Protein AF-A0A9X5Z0W5-F1 (afdb_monomer_lite)

pLDDT: mean 90.46, std 10.27, range [44.12, 98.0]

Sequence (107 aa):
MRQVGQFSLHERVTSDTSRGLGTPSVLSLSGTRFLDSEPYGTGQAPVTTRLGVTAGQTRLALAYPAEGLQIELTLAPDGKIVHEVLAAPKHLIIRSFVYPTPTNPDR

Secondary structure (DSSP, 8-state):
-TT---EEEEEEEES-GGG-S--EEEEEE-HHHHHTSTTGGGSS-SEEEEEEEETTEEEEEEEEGGGTEEEEEEE-TTS-EEEEEEEETTEEEEEEEEPPP---S--

Foldseek 3Di:
DQPFAKWKKWKFKDLDCVVPRHDIDIDIDGPVRVCCDPPNVVVDAPDKDWPDADPLKTWIWGDDVVQQKIKTWIAHNVRDTAWIWMDHPRMTMIIGIGGDDPPPPPD

Structure (mmCIF, N/CA/C/O backbone):
data_AF-A0A9X5Z0W5-F1
#
_entry.id   AF-A0A9X5Z0W5-F1
#
loop_
_atom_site.group_PDB
_atom_site.id
_atom_site.type_symbol
_atom_site.label_atom_id
_atom_site.label_alt_id
_atom_site.label_comp_id
_atom_site.label_asym_id
_atom_site.label_entity_id
_atom_site.label_seq_id
_atom_site.pdbx_PDB_ins_code
_atom_site.Cartn_x
_atom_site.Cartn_y
_atom_site.Cartn_z
_atom_site.occupancy
_atom_site.B_iso_or_equiv
_atom_site.auth_seq_id
_atom_site.auth_comp_id
_atom_site.auth_asym_id
_atom_site.auth_atom_id
_atom_site.pdbx_PDB_model_num
ATOM 1 N N . MET A 1 1 ? -10.724 -0.868 3.857 1.00 89.75 1 MET A N 1
ATOM 2 C CA . MET A 1 1 ? -10.783 -0.514 2.416 1.00 89.75 1 MET A CA 1
ATOM 3 C C . MET A 1 1 ? -12.182 -0.574 1.797 1.00 89.75 1 MET A C 1
ATOM 5 O O . MET A 1 1 ? -12.591 0.439 1.263 1.00 89.75 1 MET A O 1
ATOM 9 N N . ARG A 1 2 ? -12.961 -1.666 1.887 1.00 89.50 2 ARG A N 1
ATOM 10 C CA . ARG A 1 2 ? -14.301 -1.753 1.240 1.00 89.50 2 ARG A CA 1
ATOM 11 C C . ARG A 1 2 ? -15.288 -0.626 1.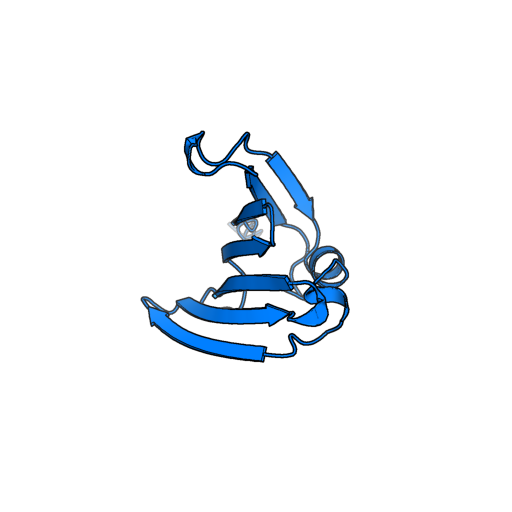594 1.00 89.50 2 ARG A C 1
ATOM 13 O O . ARG A 1 2 ? -16.079 -0.230 0.755 1.00 89.50 2 ARG A O 1
ATOM 20 N N . GLN A 1 3 ? -15.220 -0.114 2.823 1.00 89.94 3 GLN A N 1
ATOM 21 C CA . GLN A 1 3 ? -16.068 0.980 3.324 1.00 89.94 3 GLN A CA 1
ATOM 22 C C . GLN A 1 3 ? -15.467 2.379 3.081 1.00 89.94 3 GLN A C 1
ATOM 24 O O . GLN A 1 3 ? -15.991 3.376 3.565 1.00 89.94 3 GLN A O 1
ATOM 29 N N . VAL A 1 4 ? -14.327 2.474 2.387 1.00 90.69 4 VAL A N 1
ATOM 30 C CA . VAL A 1 4 ? -13.691 3.760 2.078 1.00 90.69 4 VAL A CA 1
ATOM 31 C C . VAL A 1 4 ? -14.305 4.319 0.798 1.00 90.69 4 VAL A C 1
ATOM 33 O O . VAL A 1 4 ? -14.129 3.737 -0.273 1.00 90.69 4 VAL A O 1
ATOM 36 N N . GLY A 1 5 ? -14.967 5.473 0.914 1.00 92.50 5 GLY A N 1
ATOM 37 C CA . GLY A 1 5 ? -15.579 6.185 -0.209 1.00 92.50 5 GLY A CA 1
ATOM 38 C C . GLY A 1 5 ? -14.557 6.701 -1.222 1.00 92.50 5 GLY A C 1
ATOM 39 O O . GLY A 1 5 ? -14.490 6.184 -2.330 1.00 92.50 5 GLY A O 1
ATOM 40 N N . GLN A 1 6 ? -13.763 7.706 -0.849 1.00 94.75 6 GLN A N 1
ATOM 41 C CA . GLN A 1 6 ? -12.690 8.273 -1.675 1.00 94.75 6 GLN A CA 1
ATOM 42 C C . GLN A 1 6 ? -11.445 8.525 -0.823 1.00 94.75 6 GLN A C 1
ATOM 44 O O . GLN A 1 6 ? -11.551 8.813 0.371 1.00 94.75 6 GLN A O 1
ATOM 49 N N . PHE A 1 7 ? -10.275 8.421 -1.441 1.00 95.50 7 PHE A N 1
ATOM 50 C CA . PHE A 1 7 ? -8.988 8.784 -0.858 1.00 95.50 7 PHE A CA 1
ATOM 51 C C . PHE A 1 7 ? -8.020 9.243 -1.955 1.00 95.50 7 PHE A C 1
ATOM 53 O O . PHE A 1 7 ? -8.244 9.000 -3.144 1.00 95.50 7 PHE A O 1
ATOM 60 N N . SER A 1 8 ? -6.939 9.901 -1.543 1.00 97.06 8 SER A N 1
ATOM 61 C CA . SER A 1 8 ? -5.833 10.274 -2.422 1.00 97.06 8 SER A CA 1
ATOM 62 C C . SER A 1 8 ? -4.682 9.293 -2.241 1.00 97.06 8 SER A C 1
ATOM 64 O O . SER A 1 8 ? -4.149 9.133 -1.141 1.00 97.06 8 SER A O 1
ATOM 66 N N . LEU A 1 9 ? -4.296 8.634 -3.327 1.00 96.69 9 LEU A N 1
ATOM 67 C CA . LEU A 1 9 ? -3.130 7.770 -3.408 1.00 96.69 9 LEU A CA 1
ATOM 68 C C . LEU A 1 9 ? -1.952 8.585 -3.926 1.00 96.69 9 LEU A C 1
ATOM 70 O O . LEU A 1 9 ? -1.960 9.021 -5.074 1.00 96.69 9 LEU A O 1
ATOM 74 N N . HIS A 1 10 ? -0.947 8.781 -3.086 1.00 96.88 10 HIS A N 1
ATOM 75 C CA . HIS A 1 10 ? 0.315 9.391 -3.478 1.00 96.88 10 HIS A CA 1
ATOM 76 C C . HIS A 1 10 ? 1.273 8.274 -3.852 1.00 96.88 10 HIS A C 1
ATOM 78 O O . HIS A 1 10 ? 1.591 7.446 -3.004 1.00 96.88 10 HIS A O 1
ATOM 84 N N . GLU A 1 11 ? 1.730 8.251 -5.094 1.00 96.06 11 GLU A N 1
ATOM 85 C CA . GLU A 1 11 ? 2.556 7.178 -5.631 1.00 96.06 11 GLU A CA 1
ATOM 86 C C . GLU A 1 11 ? 3.898 7.720 -6.124 1.00 96.06 11 GLU A C 1
ATOM 88 O O . GLU A 1 11 ? 4.013 8.840 -6.621 1.00 96.06 11 GLU A O 1
ATOM 93 N N . ARG A 1 12 ? 4.938 6.907 -5.959 1.00 96.00 12 ARG A N 1
ATOM 94 C CA . ARG A 1 12 ? 6.257 7.103 -6.551 1.00 96.00 12 ARG A CA 1
ATOM 95 C C . ARG A 1 12 ? 6.716 5.783 -7.139 1.00 96.00 12 ARG A C 1
ATOM 97 O O . ARG A 1 12 ? 6.664 4.768 -6.447 1.00 96.00 12 ARG A O 1
ATOM 104 N N . VAL A 1 13 ? 7.164 5.807 -8.389 1.00 94.19 13 VAL A N 1
ATOM 105 C CA . VAL A 1 13 ? 7.639 4.624 -9.112 1.00 94.19 13 VAL A CA 1
ATOM 106 C C . VAL A 1 13 ? 9.060 4.877 -9.586 1.00 94.19 13 VAL A C 1
ATOM 108 O O . VAL A 1 13 ? 9.331 5.886 -10.237 1.00 94.19 13 VAL A O 1
ATOM 111 N N . THR A 1 14 ? 9.958 3.939 -9.306 1.00 93.50 14 THR A N 1
ATOM 112 C CA . THR A 1 14 ? 11.318 3.957 -9.844 1.00 93.50 14 THR A CA 1
ATOM 113 C C . THR A 1 14 ? 11.730 2.585 -10.349 1.00 93.50 14 THR A C 1
ATOM 115 O O . THR A 1 14 ? 11.412 1.565 -9.740 1.00 93.50 14 THR A O 1
ATOM 118 N N . SER A 1 15 ? 12.465 2.568 -11.458 1.00 90.69 15 SER A N 1
ATOM 119 C CA . SER A 1 15 ? 13.164 1.377 -11.956 1.00 90.69 15 SER A CA 1
ATOM 120 C C . SER A 1 15 ? 14.649 1.370 -11.596 1.00 90.69 15 SER A C 1
ATOM 122 O O . SER A 1 15 ? 15.345 0.400 -11.879 1.00 90.69 15 SER A O 1
ATOM 124 N N . ASP A 1 16 ? 15.141 2.453 -10.992 1.00 87.25 16 ASP A N 1
ATOM 125 C CA . ASP A 1 16 ? 16.534 2.625 -10.602 1.00 87.25 16 ASP A CA 1
ATOM 126 C C . ASP A 1 16 ? 16.589 3.375 -9.269 1.00 87.25 16 ASP A C 1
ATOM 128 O O . ASP A 1 16 ? 16.528 4.606 -9.203 1.00 87.25 16 ASP A O 1
ATOM 132 N N . THR A 1 17 ? 16.710 2.616 -8.184 1.00 81.06 17 THR A N 1
ATOM 133 C CA . THR A 1 17 ? 16.772 3.169 -6.829 1.00 81.06 17 THR A CA 1
ATOM 134 C C . THR A 1 17 ? 18.034 4.000 -6.586 1.00 81.06 17 THR A C 1
ATOM 136 O O . THR A 1 17 ? 18.037 4.812 -5.663 1.00 81.06 17 THR A O 1
ATOM 139 N N . SER A 1 18 ? 19.069 3.885 -7.433 1.00 84.31 18 SER A N 1
ATOM 140 C CA . SER A 1 18 ? 20.266 4.735 -7.357 1.00 84.31 18 SER A CA 1
ATOM 141 C C . SER A 1 18 ? 20.006 6.170 -7.835 1.00 84.31 18 SER A C 1
ATOM 143 O O . SER A 1 18 ? 20.688 7.0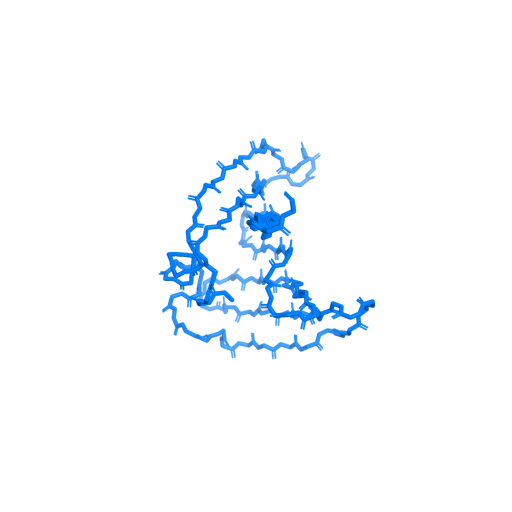96 -7.402 1.00 84.31 18 SER A O 1
ATOM 145 N N . ARG A 1 19 ? 18.977 6.380 -8.670 1.00 85.56 19 ARG A N 1
ATOM 146 C CA . ARG A 1 19 ? 18.547 7.704 -9.165 1.00 85.56 19 ARG A CA 1
ATOM 147 C C . ARG A 1 19 ? 17.438 8.334 -8.321 1.00 85.56 19 ARG A C 1
ATOM 149 O O . ARG A 1 19 ? 16.971 9.428 -8.631 1.00 85.56 19 ARG A O 1
ATOM 156 N N . GLY A 1 20 ? 17.020 7.655 -7.253 1.00 85.81 20 GLY A N 1
ATOM 157 C CA . GLY A 1 20 ? 15.941 8.075 -6.364 1.00 85.81 20 GLY A CA 1
ATOM 158 C C . GLY A 1 20 ? 14.597 7.414 -6.678 1.00 85.81 20 GLY A C 1
ATOM 159 O O . GLY A 1 20 ? 14.497 6.457 -7.443 1.00 85.81 20 GLY A O 1
ATOM 160 N N . LEU A 1 21 ? 13.540 7.920 -6.039 1.00 83.69 21 LEU A N 1
ATOM 161 C CA . LEU A 1 21 ? 12.217 7.277 -6.000 1.00 83.69 21 LEU A CA 1
ATOM 162 C C . LEU A 1 21 ? 11.302 7.623 -7.188 1.00 83.69 21 LEU A C 1
ATOM 164 O O . LEU A 1 21 ? 10.168 7.159 -7.232 1.00 83.69 21 LEU A O 1
ATOM 168 N N . GLY A 1 22 ? 11.785 8.414 -8.147 1.00 87.06 22 GLY A N 1
ATOM 169 C CA . GLY A 1 22 ? 10.993 8.884 -9.283 1.00 87.06 22 GLY A CA 1
ATOM 170 C C . GLY A 1 22 ? 10.059 10.053 -8.949 1.00 87.06 22 GLY A C 1
ATOM 171 O O . GLY A 1 22 ? 10.050 10.584 -7.833 1.00 87.06 22 GLY A O 1
ATOM 172 N N . THR A 1 23 ? 9.293 10.483 -9.953 1.00 89.94 23 THR A N 1
ATOM 173 C CA . THR A 1 23 ? 8.380 11.630 -9.848 1.00 89.94 23 THR A CA 1
ATOM 174 C C . THR A 1 23 ? 7.112 11.246 -9.080 1.00 89.94 23 THR A C 1
ATOM 176 O O . THR A 1 23 ? 6.498 10.233 -9.413 1.00 89.94 23 THR A O 1
ATOM 179 N N . PRO A 1 24 ? 6.682 12.040 -8.081 1.00 92.69 24 PRO A N 1
ATOM 180 C CA . PRO A 1 24 ? 5.424 11.794 -7.385 1.00 92.69 24 PRO A CA 1
ATOM 181 C C . PRO A 1 24 ? 4.208 11.971 -8.304 1.00 92.69 24 PRO A C 1
ATOM 183 O O . PRO A 1 24 ? 4.106 12.977 -9.007 1.00 92.69 24 PRO A O 1
ATOM 186 N N . SER A 1 25 ? 3.255 11.046 -8.231 1.00 95.31 25 SER A N 1
ATOM 187 C CA . SER A 1 25 ? 1.913 11.161 -8.809 1.00 95.31 25 SER A CA 1
ATOM 188 C C . SER A 1 25 ? 0.851 11.108 -7.709 1.00 95.31 25 SER A C 1
ATOM 190 O O . SER A 1 25 ? 1.090 10.609 -6.606 1.00 95.31 25 SER A O 1
ATOM 192 N N . VAL A 1 26 ? -0.330 11.663 -7.992 1.00 96.19 26 VAL A N 1
ATOM 193 C CA . VAL A 1 26 ? -1.489 11.603 -7.095 1.00 96.19 26 VAL A CA 1
ATOM 194 C C . VAL A 1 26 ? -2.701 11.119 -7.876 1.00 96.19 26 VAL A C 1
ATOM 196 O O . VAL A 1 26 ? -3.001 11.639 -8.949 1.00 96.19 26 VAL A O 1
ATOM 199 N N . LEU A 1 27 ? -3.400 10.130 -7.328 1.00 94.88 27 LEU A N 1
ATOM 200 C CA . LEU A 1 27 ? -4.601 9.533 -7.906 1.00 94.88 27 LEU A CA 1
ATOM 201 C C . LEU A 1 27 ? -5.745 9.641 -6.895 1.00 94.88 27 LEU A C 1
ATOM 203 O O . LEU A 1 27 ? -5.559 9.335 -5.721 1.00 94.88 27 LEU A O 1
ATOM 207 N N . SER A 1 28 ? -6.934 10.041 -7.342 1.00 95.56 28 SER A N 1
ATOM 208 C CA . SER A 1 28 ? -8.146 9.988 -6.516 1.00 95.56 28 SER A CA 1
ATOM 209 C C . SER A 1 28 ? -8.917 8.710 -6.833 1.00 95.56 28 SER A C 1
ATOM 211 O O . SER A 1 28 ? -9.256 8.468 -7.993 1.00 95.56 28 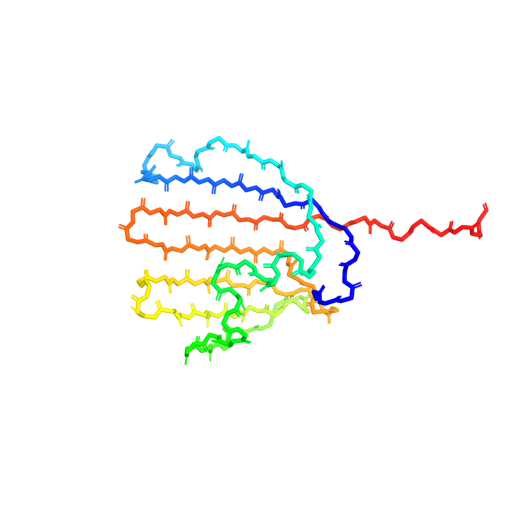SER A O 1
ATOM 213 N N . LEU A 1 29 ? -9.126 7.859 -5.826 1.00 94.69 29 LEU A N 1
ATOM 214 C CA . LEU A 1 29 ? -9.693 6.518 -5.988 1.00 94.69 29 LEU A CA 1
ATOM 215 C C . LEU A 1 29 ? -10.673 6.186 -4.858 1.00 94.69 29 LEU A C 1
ATOM 217 O O . LEU A 1 29 ? -10.535 6.664 -3.731 1.00 94.69 29 LEU A O 1
ATOM 221 N N . SER A 1 30 ? -11.625 5.291 -5.141 1.00 94.62 30 SER A N 1
ATOM 222 C CA . SER A 1 30 ? -12.423 4.641 -4.100 1.00 94.62 30 SER A CA 1
ATOM 223 C C . SER A 1 30 ? -11.729 3.402 -3.550 1.00 94.62 30 SER A C 1
ATOM 225 O O . SER A 1 30 ? -10.924 2.759 -4.229 1.00 94.62 30 SER A O 1
ATOM 227 N N . GLY A 1 31 ? -12.080 3.019 -2.320 1.00 93.00 31 GLY A N 1
ATOM 228 C CA . GLY A 1 31 ? -11.564 1.797 -1.709 1.00 93.00 31 GLY A CA 1
ATOM 229 C C . GLY A 1 31 ? -11.947 0.533 -2.478 1.00 93.00 31 GLY A C 1
ATOM 230 O O . GLY A 1 31 ? -11.146 -0.392 -2.551 1.00 93.00 31 GLY A O 1
ATOM 231 N N . THR A 1 32 ? -13.140 0.502 -3.077 1.00 93.31 32 THR A N 1
ATOM 232 C CA . THR A 1 32 ? -13.591 -0.605 -3.934 1.00 93.31 32 THR A CA 1
ATOM 233 C C . THR A 1 32 ? -12.760 -0.697 -5.206 1.00 93.31 32 THR A C 1
ATOM 235 O O . THR A 1 32 ? -12.133 -1.722 -5.435 1.00 93.31 32 THR A O 1
ATOM 238 N N . ARG A 1 33 ? -12.627 0.407 -5.953 1.00 93.06 33 ARG A N 1
ATOM 239 C CA . ARG A 1 33 ? -11.832 0.455 -7.187 1.00 93.06 33 ARG A CA 1
ATOM 240 C C . ARG A 1 33 ? -10.369 0.085 -6.951 1.00 93.06 33 ARG A C 1
ATOM 242 O O . ARG A 1 33 ? -9.748 -0.523 -7.812 1.00 93.06 33 ARG A O 1
ATOM 249 N N . PHE A 1 34 ? -9.818 0.460 -5.798 1.00 93.44 34 PHE A N 1
ATOM 250 C CA . PHE A 1 34 ? -8.471 0.058 -5.406 1.00 93.44 34 PHE A CA 1
ATOM 251 C C . PHE A 1 34 ? -8.363 -1.455 -5.170 1.00 93.44 34 PHE A C 1
ATOM 253 O O . PHE A 1 34 ? -7.438 -2.086 -5.670 1.00 93.44 34 PHE A O 1
ATOM 260 N N . LEU A 1 35 ? -9.311 -2.050 -4.441 1.00 92.50 35 LEU A N 1
ATOM 261 C CA . LEU A 1 35 ? -9.314 -3.493 -4.189 1.00 92.50 35 LEU A CA 1
ATOM 262 C C . LEU A 1 35 ? -9.585 -4.324 -5.447 1.00 92.50 35 LEU A C 1
ATOM 264 O O . LEU A 1 35 ? -9.100 -5.444 -5.522 1.00 92.50 35 LEU A O 1
ATOM 268 N N . ASP A 1 36 ? -10.316 -3.781 -6.419 1.00 92.50 36 ASP A N 1
ATOM 269 C CA . ASP A 1 36 ? -10.570 -4.443 -7.705 1.00 92.50 36 ASP A CA 1
ATOM 270 C C . ASP A 1 36 ? -9.344 -4.411 -8.638 1.00 92.50 36 ASP A C 1
ATOM 272 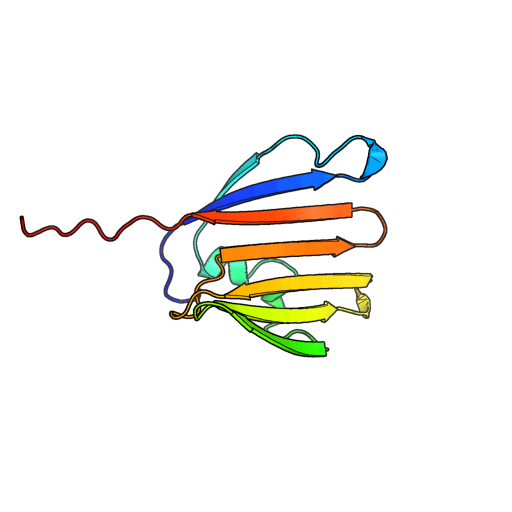O O . ASP A 1 36 ? -9.315 -5.103 -9.654 1.00 92.50 36 ASP A O 1
ATOM 276 N N . SER A 1 37 ? -8.325 -3.608 -8.312 1.00 88.12 37 SER A N 1
ATOM 277 C CA . SER A 1 37 ? -7.088 -3.522 -9.089 1.00 88.12 37 SER A CA 1
ATOM 278 C C . SER A 1 37 ? -6.072 -4.586 -8.676 1.00 88.12 37 SER A C 1
ATOM 280 O O . SER A 1 37 ? -6.058 -5.057 -7.536 1.00 88.12 37 SER A O 1
ATOM 282 N N . GLU A 1 38 ? -5.196 -4.974 -9.603 1.00 83.06 38 GLU A N 1
ATOM 283 C CA . GLU A 1 38 ? -4.073 -5.847 -9.269 1.00 83.06 38 GLU A CA 1
ATOM 284 C C . GLU A 1 38 ? -3.149 -5.192 -8.226 1.00 83.06 38 GLU A C 1
ATOM 286 O O . GLU A 1 38 ? -2.921 -3.978 -8.262 1.00 83.06 38 GLU A O 1
ATOM 291 N N . PRO A 1 39 ? -2.587 -5.980 -7.296 1.00 87.06 39 PRO A N 1
ATOM 292 C CA . PRO A 1 39 ? -2.723 -7.440 -7.161 1.00 87.06 39 PRO A CA 1
ATOM 293 C C . PRO A 1 39 ? -3.906 -7.877 -6.271 1.00 87.06 39 PRO A C 1
ATOM 295 O O . PRO A 1 39 ? -4.137 -9.069 -6.072 1.00 87.06 39 PRO A O 1
ATOM 298 N N . TYR A 1 40 ? -4.668 -6.923 -5.733 1.00 88.88 40 TYR A N 1
ATOM 299 C CA . TYR A 1 40 ? -5.726 -7.165 -4.750 1.00 88.88 40 TYR A CA 1
ATOM 300 C C . TYR A 1 40 ? -7.006 -7.767 -5.335 1.00 88.88 40 TYR A C 1
ATOM 302 O O . TYR A 1 40 ? -7.746 -8.418 -4.595 1.00 88.88 40 TYR A O 1
ATOM 310 N N . GLY A 1 41 ? -7.241 -7.610 -6.641 1.00 85.25 41 GLY A N 1
ATOM 311 C CA . GLY A 1 41 ? -8.445 -8.101 -7.323 1.00 85.25 41 GLY A CA 1
ATOM 312 C C . GLY A 1 41 ? -8.650 -9.618 -7.240 1.00 85.25 41 GLY A C 1
ATOM 313 O O . GLY A 1 41 ? -9.775 -10.098 -7.350 1.00 85.25 41 GLY A O 1
ATOM 314 N N . THR A 1 42 ? -7.590 -10.383 -6.965 1.00 80.56 42 THR A N 1
ATOM 315 C CA . THR A 1 42 ? -7.661 -11.835 -6.714 1.00 80.56 42 THR A CA 1
ATOM 316 C C . THR A 1 42 ? -8.302 -12.181 -5.362 1.00 80.56 42 THR A C 1
ATOM 318 O O . THR A 1 42 ? -8.693 -13.322 -5.124 1.00 80.56 42 THR A O 1
ATOM 321 N N . GLY A 1 43 ? -8.437 -11.199 -4.466 1.00 78.69 43 GLY A N 1
ATOM 322 C CA . GLY A 1 43 ? -9.107 -11.304 -3.173 1.00 78.69 43 GLY A CA 1
ATOM 323 C C . GLY A 1 43 ? -8.222 -11.776 -2.016 1.00 78.69 43 GLY A C 1
ATOM 324 O O . GLY A 1 43 ? -8.515 -11.431 -0.867 1.00 78.69 43 GLY A O 1
ATOM 325 N N . GLN A 1 44 ? -7.139 -12.514 -2.278 1.00 85.94 44 GLN A N 1
ATOM 326 C CA . GLN A 1 44 ? -6.203 -12.968 -1.246 1.00 85.94 44 GLN A CA 1
ATOM 327 C C . GLN A 1 44 ? -4.782 -13.138 -1.796 1.00 85.94 44 GLN A C 1
ATOM 329 O O . GLN A 1 44 ? -4.575 -13.794 -2.812 1.00 85.94 44 GLN A O 1
ATOM 334 N N . ALA A 1 45 ? -3.794 -12.599 -1.074 1.00 90.19 45 ALA A N 1
ATOM 335 C CA . ALA A 1 45 ? -2.388 -12.846 -1.371 1.00 90.19 45 ALA A CA 1
ATOM 336 C C . ALA A 1 45 ? -2.021 -14.309 -1.047 1.00 90.19 45 ALA A C 1
ATOM 338 O O . ALA A 1 45 ? -2.298 -14.744 0.077 1.00 90.19 45 ALA A O 1
ATOM 339 N N . PRO A 1 46 ? -1.353 -15.046 -1.958 1.00 92.31 46 PRO A N 1
ATOM 340 C CA . PRO A 1 46 ? -0.945 -16.434 -1.722 1.00 92.31 46 PRO A CA 1
ATOM 341 C C . PRO A 1 46 ? -0.104 -16.625 -0.459 1.00 92.31 46 PRO A C 1
ATOM 343 O O . PRO A 1 46 ? -0.210 -17.643 0.222 1.00 92.31 46 PRO A O 1
ATOM 346 N N . VAL A 1 47 ? 0.731 -15.636 -0.135 1.00 93.62 47 VAL A N 1
ATOM 347 C CA . VAL A 1 47 ? 1.532 -15.621 1.088 1.00 93.62 47 VAL A CA 1
ATOM 348 C C . VAL A 1 47 ? 1.258 -14.329 1.839 1.00 93.62 47 VAL A C 1
ATOM 350 O O . VAL A 1 47 ? 1.352 -13.240 1.273 1.00 93.62 47 VAL A O 1
ATOM 353 N N . THR A 1 48 ? 0.938 -14.455 3.126 1.00 95.88 48 THR A N 1
ATOM 354 C CA . THR A 1 48 ? 0.700 -13.330 4.035 1.00 95.88 48 THR A CA 1
ATOM 355 C C . THR A 1 48 ? 1.404 -13.588 5.361 1.00 95.88 48 THR A C 1
ATOM 357 O O . THR A 1 48 ? 1.110 -14.567 6.043 1.00 95.88 48 THR A O 1
ATOM 360 N N . THR A 1 49 ? 2.285 -12.675 5.760 1.00 96.81 49 THR A N 1
ATOM 361 C CA . THR A 1 49 ? 3.024 -12.737 7.025 1.00 96.81 49 THR A CA 1
ATOM 362 C C . THR A 1 49 ? 2.809 -11.453 7.809 1.00 96.81 49 THR A C 1
ATOM 364 O O . THR A 1 49 ? 2.968 -10.356 7.280 1.00 96.81 49 THR A O 1
ATOM 367 N N . ARG A 1 50 ? 2.487 -11.560 9.100 1.00 96.56 50 ARG A N 1
ATOM 368 C CA . ARG A 1 50 ? 2.446 -10.396 9.992 1.00 96.56 50 ARG A CA 1
ATOM 369 C C . ARG A 1 50 ? 3.851 -10.096 10.504 1.00 96.56 50 ARG A C 1
ATOM 371 O O . ARG A 1 50 ? 4.421 -10.911 11.217 1.00 96.56 50 ARG A O 1
ATOM 378 N N . LEU A 1 51 ? 4.384 -8.924 10.164 1.00 95.25 51 LEU A N 1
ATOM 379 C CA . LEU A 1 51 ? 5.721 -8.488 10.584 1.00 95.25 51 LEU A CA 1
ATOM 380 C C . LEU A 1 51 ? 5.727 -7.924 12.008 1.00 95.25 51 LEU A C 1
ATOM 382 O O . LEU A 1 51 ? 6.735 -7.994 12.702 1.00 95.25 51 LEU A O 1
ATOM 386 N N . GLY A 1 52 ? 4.601 -7.362 12.453 1.00 95.38 52 GLY A N 1
ATOM 387 C CA . GLY A 1 52 ? 4.451 -6.857 13.813 1.00 95.38 52 GLY A CA 1
ATOM 388 C C . GLY A 1 52 ? 3.398 -5.765 13.938 1.00 95.38 52 GLY A C 1
ATOM 389 O O . GLY A 1 52 ? 2.646 -5.483 12.999 1.00 95.38 52 GLY A O 1
ATOM 390 N N . VAL A 1 53 ? 3.350 -5.161 15.124 1.00 95.19 53 VAL A N 1
ATOM 391 C CA . VAL A 1 53 ? 2.514 -3.996 15.427 1.00 95.19 53 VAL A CA 1
ATOM 392 C C . VAL A 1 53 ? 3.368 -2.943 16.117 1.00 95.19 53 VAL A C 1
ATOM 394 O O . VAL A 1 53 ? 3.991 -3.237 17.134 1.00 95.19 53 VAL A O 1
ATOM 397 N N . THR A 1 54 ? 3.351 -1.717 15.601 1.00 91.50 54 THR A N 1
ATOM 398 C CA . THR A 1 54 ? 4.076 -0.575 16.173 1.00 91.50 54 THR A CA 1
ATOM 399 C C . THR A 1 54 ? 3.138 0.620 16.228 1.00 91.50 54 THR A C 1
ATOM 401 O O . THR A 1 54 ? 2.522 0.955 15.223 1.00 91.50 54 THR A O 1
ATOM 404 N N . ALA A 1 55 ? 2.998 1.256 17.397 1.00 90.88 55 ALA A N 1
ATOM 405 C CA . ALA A 1 55 ? 2.097 2.402 17.592 1.00 90.88 55 ALA A CA 1
ATOM 406 C C . ALA A 1 55 ? 0.651 2.154 17.089 1.00 90.88 55 ALA A C 1
ATOM 408 O O . ALA A 1 55 ? 0.016 3.028 16.505 1.00 90.88 55 ALA A O 1
ATOM 409 N N . GLY A 1 56 ? 0.143 0.929 17.267 1.00 92.00 56 GLY A N 1
ATOM 410 C CA . GLY A 1 56 ? -1.186 0.513 16.796 1.00 92.00 56 GLY A CA 1
ATOM 411 C C . GLY A 1 56 ? -1.281 0.232 15.291 1.00 92.00 56 GLY A C 1
ATOM 412 O O . GLY A 1 56 ? -2.296 -0.291 14.837 1.00 92.00 56 GLY A O 1
ATOM 413 N N . GLN A 1 57 ? -0.232 0.515 14.518 1.00 96.38 57 GLN A N 1
ATOM 414 C CA . GLN A 1 57 ? -0.167 0.170 13.105 1.00 96.38 57 GLN A CA 1
ATOM 415 C C . GLN A 1 57 ? 0.303 -1.271 12.929 1.00 96.38 57 GLN A C 1
ATOM 417 O O . GLN A 1 57 ? 1.307 -1.679 13.512 1.00 96.38 57 GLN A O 1
ATOM 422 N N . THR A 1 58 ? -0.405 -2.046 12.112 1.00 97.81 58 THR A N 1
ATOM 423 C CA . THR A 1 58 ? -0.017 -3.426 11.788 1.00 97.81 58 THR A CA 1
ATOM 424 C C . THR A 1 58 ? 0.778 -3.445 10.491 1.00 97.81 58 THR A C 1
ATOM 426 O O . THR A 1 58 ? 0.303 -2.929 9.484 1.00 97.81 58 THR A O 1
ATOM 429 N N . ARG A 1 59 ? 1.958 -4.074 10.495 1.00 97.69 59 ARG A N 1
ATOM 430 C CA . ARG A 1 59 ? 2.762 -4.301 9.285 1.00 97.69 59 ARG A CA 1
ATOM 431 C C . ARG A 1 59 ? 2.594 -5.736 8.803 1.00 97.69 59 ARG A C 1
ATOM 433 O O . ARG A 1 59 ? 2.716 -6.679 9.591 1.00 97.69 59 ARG A O 1
ATOM 440 N N . LEU A 1 60 ? 2.326 -5.893 7.515 1.00 97.06 60 LEU A N 1
ATOM 441 C CA . LEU A 1 60 ? 2.171 -7.168 6.826 1.00 97.06 60 LEU A CA 1
ATOM 442 C C . LEU A 1 60 ? 3.167 -7.239 5.664 1.00 97.06 60 LEU A C 1
ATOM 444 O O . LEU A 1 60 ? 3.405 -6.239 4.996 1.00 97.06 60 LEU A O 1
ATOM 448 N N . ALA A 1 61 ? 3.710 -8.422 5.409 1.00 97.00 61 ALA A N 1
ATOM 449 C CA . ALA A 1 61 ? 4.386 -8.758 4.166 1.00 97.00 61 ALA A CA 1
ATOM 450 C C . ALA A 1 61 ? 3.473 -9.681 3.359 1.00 97.00 61 ALA A C 1
ATOM 452 O O . ALA A 1 61 ? 3.068 -10.739 3.846 1.00 97.00 61 ALA A O 1
ATOM 453 N N . LEU A 1 62 ? 3.144 -9.272 2.141 1.00 96.31 62 LEU A N 1
ATOM 454 C CA . LEU A 1 62 ? 2.386 -10.053 1.173 1.00 96.31 62 LEU A CA 1
ATOM 455 C C . LEU A 1 62 ? 3.326 -10.465 0.045 1.00 96.31 62 LEU A C 1
ATOM 457 O O . LEU A 1 62 ? 4.148 -9.659 -0.395 1.00 96.31 62 LEU A O 1
ATOM 461 N N . ALA A 1 63 ? 3.188 -11.688 -0.454 1.00 94.94 63 ALA A N 1
ATOM 462 C CA . ALA A 1 63 ? 3.877 -12.101 -1.668 1.00 94.94 63 ALA A CA 1
ATOM 463 C C . ALA A 1 63 ? 2.911 -12.750 -2.655 1.00 94.94 63 ALA A C 1
ATOM 465 O O . ALA A 1 63 ? 2.032 -13.531 -2.283 1.00 94.94 63 ALA A O 1
ATOM 466 N N . TYR A 1 64 ? 3.147 -12.420 -3.919 1.00 93.56 64 TYR A N 1
ATOM 467 C CA . TYR A 1 64 ? 2.453 -12.864 -5.117 1.00 93.56 64 TYR A CA 1
ATOM 468 C C . TYR A 1 64 ? 3.521 -13.497 -6.028 1.00 93.56 64 TYR A C 1
ATOM 470 O O . TYR A 1 64 ? 4.122 -12.812 -6.863 1.00 93.56 64 TYR A O 1
ATOM 478 N N . PRO A 1 65 ? 3.902 -14.771 -5.775 1.00 91.94 65 PRO A N 1
ATOM 479 C CA . PRO A 1 65 ? 5.069 -15.371 -6.420 1.00 91.94 65 PRO A CA 1
ATOM 480 C C . PRO A 1 65 ? 4.907 -15.564 -7.928 1.00 91.94 65 PRO A C 1
ATOM 482 O O . PRO A 1 65 ? 5.899 -15.477 -8.647 1.00 91.94 65 PRO A O 1
ATOM 485 N N . ALA A 1 66 ? 3.681 -15.803 -8.407 1.00 90.00 66 ALA A N 1
ATOM 486 C CA . ALA A 1 66 ? 3.403 -15.969 -9.834 1.00 90.00 66 ALA A CA 1
ATOM 487 C C . ALA A 1 66 ? 3.644 -14.664 -10.617 1.00 90.00 66 ALA A C 1
ATOM 489 O O . ALA A 1 66 ? 4.049 -14.692 -11.775 1.00 90.00 66 ALA A O 1
ATOM 490 N N . GLU A 1 67 ? 3.461 -13.528 -9.951 1.00 89.12 67 GLU A N 1
ATOM 491 C CA . GLU A 1 67 ? 3.628 -12.172 -10.463 1.00 89.12 67 GLU A CA 1
ATOM 492 C C . GLU A 1 67 ? 5.029 -11.602 -10.167 1.00 89.12 67 GLU A C 1
ATOM 494 O O . GLU A 1 67 ? 5.377 -10.515 -10.631 1.00 89.12 67 GLU A O 1
ATOM 499 N N . GLY A 1 68 ? 5.847 -12.311 -9.376 1.00 92.25 68 GLY A N 1
ATOM 500 C CA . GLY A 1 68 ? 7.152 -11.830 -8.913 1.00 92.25 68 GLY A CA 1
ATOM 501 C C . GLY A 1 68 ? 7.058 -10.579 -8.031 1.00 92.25 68 GLY A C 1
ATOM 502 O O . GLY A 1 68 ? 7.977 -9.761 -8.034 1.00 92.25 68 GLY A O 1
ATOM 503 N N . LEU A 1 69 ? 5.945 -10.412 -7.310 1.00 94.44 69 LEU A N 1
ATOM 504 C CA . LEU A 1 69 ? 5.606 -9.195 -6.578 1.00 94.44 69 LEU A CA 1
ATOM 505 C C . LEU A 1 69 ? 5.610 -9.429 -5.064 1.00 94.44 69 LEU A C 1
ATOM 507 O O . LEU A 1 69 ? 5.048 -10.399 -4.552 1.00 94.44 69 LEU A O 1
ATOM 511 N N . GLN A 1 70 ? 6.214 -8.497 -4.335 1.00 96.12 70 GLN A N 1
ATOM 512 C CA . GLN A 1 70 ? 6.210 -8.453 -2.875 1.00 96.12 70 GLN A CA 1
ATOM 513 C C . GLN A 1 70 ? 5.682 -7.102 -2.410 1.00 96.12 70 GLN A C 1
ATOM 515 O O . GLN A 1 70 ? 5.996 -6.077 -3.012 1.00 96.12 70 GLN A O 1
ATOM 520 N N . ILE A 1 71 ? 4.886 -7.097 -1.344 1.00 96.94 71 ILE A N 1
ATOM 521 C CA . ILE A 1 71 ? 4.286 -5.883 -0.792 1.00 96.94 71 ILE A CA 1
ATOM 522 C C . ILE A 1 71 ? 4.520 -5.853 0.706 1.00 96.94 71 ILE A C 1
ATOM 524 O O . ILE A 1 71 ? 4.074 -6.743 1.427 1.00 96.94 71 ILE A O 1
ATOM 528 N N . GLU A 1 72 ? 5.159 -4.797 1.187 1.00 97.56 72 GLU A N 1
ATOM 529 C CA . GLU A 1 72 ? 5.073 -4.427 2.589 1.00 97.56 72 GLU A CA 1
ATOM 530 C C . GLU A 1 72 ? 3.902 -3.461 2.775 1.00 97.56 72 GLU A C 1
ATOM 532 O O . GLU A 1 72 ? 3.869 -2.389 2.173 1.00 97.56 72 GLU A O 1
ATOM 537 N N . LEU A 1 73 ? 2.939 -3.849 3.604 1.00 97.00 73 L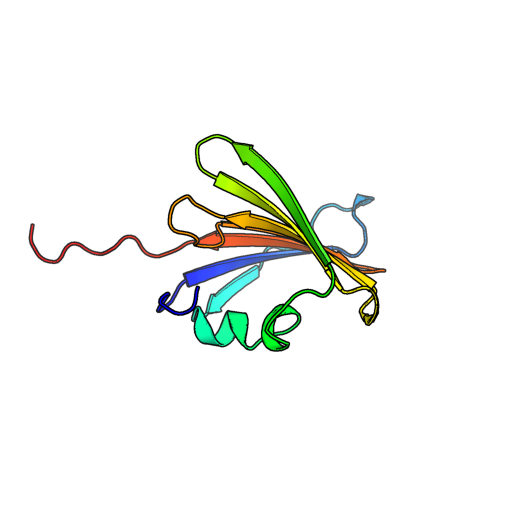EU A N 1
ATOM 538 C CA . LEU A 1 73 ? 1.684 -3.146 3.825 1.00 97.00 73 LEU A CA 1
ATOM 539 C C . LEU A 1 73 ? 1.589 -2.686 5.279 1.00 97.00 73 LEU A C 1
ATOM 541 O O . LEU A 1 73 ? 1.644 -3.504 6.198 1.00 97.00 73 LEU A O 1
ATOM 545 N N . THR A 1 74 ? 1.370 -1.391 5.492 1.00 98.00 74 THR A N 1
ATOM 546 C CA . THR A 1 74 ? 1.092 -0.837 6.820 1.00 98.00 74 THR A CA 1
ATOM 547 C C . THR A 1 74 ? -0.376 -0.459 6.925 1.00 98.00 74 THR A C 1
ATOM 549 O O . THR A 1 74 ? -0.892 0.343 6.143 1.00 98.00 74 THR A O 1
ATOM 552 N N . LEU A 1 75 ? -1.040 -1.015 7.932 1.00 96.88 75 LEU A N 1
ATOM 553 C CA . LEU A 1 75 ? -2.432 -0.758 8.267 1.00 96.88 75 LEU A CA 1
ATOM 554 C C . LEU A 1 75 ? -2.522 0.138 9.501 1.00 96.88 75 LEU A C 1
ATOM 556 O O . LEU A 1 75 ? -1.850 -0.115 10.500 1.00 96.88 75 LEU A O 1
ATOM 560 N N . ALA A 1 76 ? -3.385 1.148 9.453 1.00 95.62 76 ALA A N 1
ATOM 561 C CA . ALA A 1 76 ? -3.827 1.897 10.623 1.00 95.62 76 ALA A CA 1
ATOM 562 C C . ALA A 1 76 ? -4.659 1.013 11.579 1.00 95.62 76 ALA A C 1
ATOM 564 O O . ALA A 1 76 ? -5.142 -0.047 11.169 1.00 95.62 76 ALA A O 1
ATOM 565 N N . PRO A 1 77 ? -4.876 1.448 12.839 1.00 94.06 77 PRO A N 1
ATOM 566 C CA . PRO A 1 77 ? -5.687 0.704 13.809 1.00 94.06 77 PRO A CA 1
ATOM 567 C C . PRO A 1 77 ? -7.111 0.372 13.333 1.00 94.06 77 PRO A C 1
ATOM 569 O O . PRO A 1 77 ? -7.676 -0.638 13.737 1.00 94.06 77 PRO A O 1
ATOM 572 N N . ASP A 1 78 ? -7.685 1.197 12.455 1.00 92.25 78 ASP A N 1
ATOM 573 C CA . ASP A 1 78 ? -9.014 1.004 11.859 1.00 92.25 78 ASP A CA 1
ATOM 574 C C . ASP A 1 78 ? -9.002 0.118 10.595 1.00 92.25 78 ASP A C 1
ATOM 576 O O . ASP A 1 78 ? -10.005 0.002 9.886 1.00 92.25 78 ASP A O 1
ATOM 580 N N . GLY A 1 79 ? -7.858 -0.497 10.284 1.00 91.44 79 GLY A N 1
ATOM 581 C CA . GLY A 1 79 ? -7.679 -1.382 9.137 1.00 91.44 79 GLY A CA 1
ATOM 582 C C . GLY A 1 79 ? -7.601 -0.664 7.787 1.00 91.44 79 GLY A C 1
ATOM 583 O O . GLY A 1 79 ? -7.657 -1.323 6.743 1.00 91.44 79 GLY A O 1
ATOM 584 N N . LYS A 1 80 ? -7.489 0.671 7.758 1.00 94.88 80 LYS A N 1
ATOM 585 C CA . LYS A 1 80 ? -7.157 1.399 6.526 1.00 94.88 80 LYS A CA 1
ATOM 586 C C . LYS A 1 80 ? -5.687 1.204 6.183 1.00 94.88 80 LYS A C 1
ATOM 588 O O . LYS A 1 80 ? -4.830 1.202 7.061 1.00 94.88 80 LYS A O 1
ATOM 593 N N . ILE A 1 81 ? -5.391 1.077 4.898 1.00 96.00 81 ILE A N 1
ATOM 594 C CA . ILE A 1 81 ? -4.010 1.047 4.414 1.00 96.00 81 ILE A CA 1
ATOM 595 C C . ILE A 1 81 ? -3.451 2.460 4.521 1.00 96.00 81 ILE A C 1
ATOM 597 O O . ILE A 1 81 ? -4.100 3.384 4.052 1.00 96.00 81 ILE A O 1
ATOM 601 N N . VAL A 1 82 ? -2.283 2.655 5.122 1.00 96.75 82 VAL A N 1
ATOM 602 C CA . VAL A 1 82 ? -1.653 3.986 5.219 1.00 96.75 82 VAL A CA 1
ATOM 603 C C . VAL A 1 82 ? -0.375 4.095 4.401 1.00 96.75 82 VAL A C 1
ATOM 605 O O . VAL A 1 82 ? -0.028 5.191 3.963 1.00 96.75 82 VAL A O 1
ATOM 608 N N . HIS A 1 83 ? 0.300 2.971 4.161 1.00 97.38 83 HIS A N 1
ATOM 609 C CA . HIS A 1 83 ? 1.544 2.930 3.406 1.00 97.38 83 HIS A CA 1
ATOM 610 C C . HIS A 1 83 ? 1.743 1.566 2.744 1.00 97.38 83 HIS A C 1
ATOM 612 O O . HIS A 1 83 ? 1.431 0.539 3.351 1.00 97.38 83 HIS A O 1
ATOM 618 N N . GLU A 1 84 ? 2.310 1.571 1.540 1.00 96.94 84 GLU A N 1
ATOM 619 C CA . GLU A 1 84 ? 2.747 0.376 0.820 1.00 96.94 84 GLU A CA 1
ATOM 620 C C . GLU A 1 84 ? 4.136 0.577 0.219 1.00 96.94 84 GLU A C 1
ATOM 622 O O . GLU A 1 84 ? 4.443 1.635 -0.335 1.00 96.94 84 GLU A O 1
ATOM 627 N N . VAL A 1 85 ? 4.945 -0.478 0.264 1.00 96.81 85 VAL A N 1
ATOM 628 C CA . VAL A 1 85 ? 6.141 -0.623 -0.569 1.00 96.81 85 VAL A CA 1
ATOM 629 C C . VAL A 1 85 ? 5.960 -1.872 -1.410 1.00 96.81 85 VAL A C 1
ATOM 631 O O . VAL A 1 85 ? 5.884 -2.968 -0.864 1.00 96.81 85 VAL A O 1
ATOM 634 N N . LEU A 1 86 ? 5.890 -1.712 -2.727 1.00 96.12 86 LEU A N 1
ATOM 635 C CA . LEU A 1 86 ? 5.771 -2.810 -3.672 1.00 96.12 86 LEU A CA 1
ATOM 636 C C . LEU A 1 86 ? 7.096 -2.991 -4.410 1.00 96.12 86 LEU A C 1
ATOM 638 O O . LEU A 1 86 ? 7.591 -2.058 -5.044 1.00 96.12 86 LEU A O 1
ATOM 642 N N . ALA A 1 87 ? 7.650 -4.195 -4.346 1.00 95.12 87 ALA A N 1
ATOM 643 C CA . ALA A 1 87 ? 8.846 -4.593 -5.071 1.00 95.12 87 ALA A CA 1
ATOM 644 C C . ALA A 1 87 ? 8.472 -5.617 -6.149 1.00 95.12 87 ALA A C 1
ATOM 646 O O . ALA A 1 87 ? 8.026 -6.723 -5.844 1.00 95.12 87 ALA A O 1
ATOM 647 N N . ALA A 1 88 ? 8.662 -5.228 -7.406 1.00 91.44 88 ALA A N 1
ATOM 648 C CA . ALA A 1 88 ? 8.525 -6.064 -8.594 1.00 91.44 88 ALA A CA 1
ATOM 649 C C . ALA A 1 88 ? 9.887 -6.156 -9.316 1.00 91.44 88 ALA A C 1
ATOM 651 O O . ALA A 1 88 ? 10.754 -5.314 -9.069 1.00 91.44 88 ALA A O 1
ATOM 652 N N . PRO A 1 89 ? 10.101 -7.094 -10.263 1.00 87.44 89 PRO A N 1
ATOM 653 C CA . PRO A 1 89 ? 11.433 -7.406 -10.807 1.00 87.44 89 PRO A CA 1
ATOM 654 C C . PRO A 1 89 ? 12.208 -6.235 -11.441 1.00 87.44 89 PRO A C 1
ATOM 656 O O . PRO A 1 89 ? 13.409 -6.348 -11.667 1.00 87.44 89 PRO A O 1
ATOM 659 N N . LYS A 1 90 ? 11.538 -5.117 -11.756 1.00 87.50 90 LYS A N 1
ATOM 660 C CA . LYS A 1 90 ? 12.143 -3.899 -12.327 1.00 87.50 90 LYS A CA 1
ATOM 661 C C . LYS A 1 90 ? 11.602 -2.601 -11.733 1.00 87.50 90 LYS A C 1
ATOM 663 O O . LYS A 1 90 ? 11.900 -1.536 -12.263 1.00 87.50 90 LYS A O 1
ATOM 668 N N . HIS A 1 91 ? 10.758 -2.677 -10.708 1.00 91.06 91 HIS A N 1
ATOM 669 C CA . HIS A 1 91 ? 10.068 -1.505 -10.184 1.00 91.06 91 HIS A CA 1
ATOM 670 C C . HIS A 1 91 ? 9.986 -1.570 -8.668 1.00 91.06 91 HIS A C 1
ATOM 672 O O . HIS A 1 91 ? 9.545 -2.570 -8.104 1.00 91.06 91 HIS A O 1
ATOM 678 N N . LEU A 1 92 ? 10.368 -0.468 -8.035 1.00 95.12 92 LEU A N 1
ATOM 679 C CA . LEU A 1 92 ? 10.002 -0.160 -6.667 1.00 95.12 92 LEU A CA 1
ATOM 680 C C . LEU A 1 92 ? 8.908 0.903 -6.709 1.00 95.12 92 LEU A C 1
ATOM 682 O O . LEU A 1 92 ? 9.095 1.975 -7.290 1.00 95.12 92 LEU A O 1
ATOM 686 N N . ILE A 1 93 ? 7.775 0.596 -6.092 1.00 95.38 93 ILE A N 1
ATOM 687 C CA . ILE A 1 93 ? 6.634 1.498 -5.982 1.00 95.38 93 ILE A CA 1
ATOM 688 C C . ILE A 1 93 ? 6.421 1.791 -4.502 1.00 95.38 93 ILE A C 1
ATOM 690 O O . ILE A 1 93 ? 6.328 0.874 -3.692 1.00 95.38 93 ILE A O 1
ATOM 694 N N . ILE A 1 94 ? 6.337 3.066 -4.143 1.00 96.25 94 ILE A N 1
ATOM 695 C CA . ILE A 1 94 ? 6.024 3.501 -2.781 1.00 96.25 94 ILE A CA 1
ATOM 696 C C . ILE A 1 94 ? 4.729 4.287 -2.833 1.00 96.25 94 ILE A C 1
ATOM 698 O O . ILE A 1 94 ? 4.600 5.225 -3.625 1.00 96.25 94 ILE A O 1
ATOM 702 N N . ARG A 1 95 ? 3.775 3.901 -1.989 1.00 97.19 95 ARG A N 1
ATOM 703 C CA . ARG A 1 95 ? 2.458 4.524 -1.926 1.00 97.19 95 ARG A CA 1
ATOM 704 C C . ARG A 1 95 ? 2.118 4.969 -0.516 1.00 97.19 95 ARG A C 1
ATOM 706 O O . ARG A 1 95 ? 2.318 4.229 0.443 1.00 97.19 95 ARG A O 1
ATOM 713 N N . SER A 1 96 ? 1.514 6.146 -0.423 1.00 96.75 96 SER A N 1
ATOM 714 C CA . SER A 1 96 ? 0.914 6.674 0.801 1.00 96.75 96 SER A CA 1
ATOM 715 C C . SER A 1 96 ? -0.546 7.019 0.551 1.00 96.75 96 SER A C 1
ATOM 717 O O . SER A 1 96 ? -0.899 7.561 -0.498 1.00 96.75 96 SER A O 1
ATOM 719 N N . PHE A 1 97 ? -1.395 6.720 1.528 1.00 96.81 97 PHE A N 1
ATOM 720 C CA . PHE A 1 97 ? -2.844 6.846 1.403 1.00 96.81 97 PHE A CA 1
ATOM 721 C C . PHE A 1 97 ? -3.333 7.971 2.308 1.00 96.81 97 PHE A C 1
ATOM 723 O O . PHE A 1 97 ? -3.185 7.908 3.529 1.00 96.81 97 PHE A O 1
ATOM 730 N N . VAL A 1 98 ? -3.930 8.998 1.708 1.00 95.88 98 VAL A N 1
ATOM 731 C CA . VAL A 1 98 ? -4.491 10.145 2.424 1.00 95.88 98 VAL A CA 1
ATOM 732 C C . VAL A 1 98 ? -6.006 10.068 2.349 1.00 95.88 98 VAL A C 1
ATOM 734 O O . VAL A 1 98 ? -6.605 10.203 1.282 1.00 95.88 98 VAL A O 1
ATOM 737 N N . TYR A 1 99 ? -6.629 9.841 3.499 1.00 94.31 99 TYR A N 1
ATOM 738 C CA . TYR A 1 99 ? -8.080 9.794 3.626 1.00 94.31 99 TYR A CA 1
ATOM 739 C C . TYR A 1 99 ? -8.610 11.174 4.018 1.00 94.31 99 TYR A C 1
ATOM 741 O O . TYR A 1 99 ? -7.975 11.847 4.835 1.00 94.31 99 TYR A O 1
ATOM 749 N N . PRO A 1 100 ? -9.770 11.595 3.489 1.00 90.06 100 PRO A N 1
ATOM 750 C CA . PRO A 1 100 ? -10.421 12.802 3.966 1.00 90.06 100 PRO A CA 1
ATOM 751 C C . PRO A 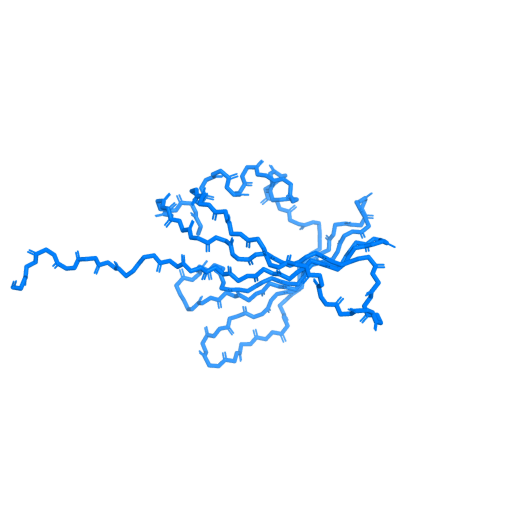1 100 ? -10.732 12.650 5.456 1.00 90.06 100 PRO A C 1
ATOM 753 O O . PRO A 1 100 ? -11.202 11.601 5.910 1.00 90.06 100 PRO A O 1
ATOM 756 N N . THR A 1 101 ? -10.471 13.703 6.225 1.00 79.19 101 THR A N 1
ATOM 757 C CA . THR A 1 101 ? -11.017 13.801 7.573 1.00 79.19 101 THR A CA 1
ATOM 758 C C . THR A 1 101 ? -12.539 13.804 7.461 1.00 79.19 101 THR A C 1
ATOM 760 O O . THR A 1 101 ? -13.074 14.487 6.583 1.00 79.19 101 THR A O 1
ATOM 763 N N . PRO A 1 102 ? -13.261 13.042 8.301 1.00 65.31 102 PRO A N 1
ATOM 764 C CA . PRO A 1 102 ? -14.707 13.161 8.345 1.00 65.31 102 PRO A CA 1
ATOM 765 C C . PRO A 1 102 ? -15.032 14.624 8.644 1.00 65.31 102 PRO A C 1
ATOM 767 O O . PRO A 1 102 ? -14.653 15.156 9.689 1.00 65.31 102 PRO A O 1
ATOM 770 N N . THR A 1 103 ? -15.656 15.298 7.682 1.00 53.59 103 THR A N 1
ATOM 771 C CA . THR A 1 103 ? -16.188 16.640 7.881 1.00 53.59 103 THR A CA 1
ATOM 772 C C . THR A 1 103 ? -17.300 16.466 8.898 1.00 53.59 103 THR A C 1
ATOM 774 O O . THR A 1 103 ? -18.324 15.879 8.570 1.00 53.59 103 THR A O 1
ATOM 777 N N . ASN A 1 104 ? -17.067 16.850 10.153 1.00 47.62 104 ASN A N 1
ATOM 778 C CA . ASN A 1 104 ? -18.128 16.838 11.148 1.00 47.62 104 ASN A CA 1
ATOM 779 C C . ASN A 1 104 ? -19.154 17.900 10.715 1.00 47.62 104 ASN A C 1
ATOM 781 O O . ASN A 1 104 ? -18.781 19.074 10.709 1.00 47.62 104 ASN A O 1
ATOM 785 N N . PRO A 1 105 ? -20.383 17.537 10.302 1.00 52.84 105 PRO A N 1
ATOM 786 C CA . PRO A 1 105 ? -21.351 18.521 9.837 1.00 52.84 105 PRO A CA 1
ATOM 787 C C . PRO A 1 105 ? -22.008 19.312 10.982 1.00 52.84 105 PRO A C 1
ATOM 789 O O . PRO A 1 105 ? -22.737 20.253 10.696 1.00 52.84 105 PRO A O 1
ATOM 792 N N . ASP A 1 106 ? -21.709 18.990 12.248 1.00 53.41 106 ASP A N 1
ATOM 793 C CA . ASP A 1 106 ? -22.327 19.603 13.433 1.00 53.41 106 ASP A CA 1
ATOM 794 C C . ASP A 1 106 ? -21.324 20.385 14.309 1.00 53.41 106 ASP A C 1
ATOM 796 O O . ASP A 1 106 ? -21.075 20.026 15.464 1.00 53.41 106 ASP A O 1
ATOM 800 N N . ARG A 1 107 ? -20.729 21.470 13.799 1.00 44.12 107 ARG A N 1
ATOM 801 C CA . ARG A 1 107 ? -20.094 22.476 14.671 1.00 44.12 107 ARG A CA 1
ATOM 802 C C . ARG A 1 107 ? -20.484 23.893 14.294 1.00 44.12 107 ARG A C 1
ATOM 804 O O . ARG A 1 107 ? -20.445 24.198 13.085 1.00 44.12 107 ARG A O 1
#

Radius of gyration: 14.79 Å; chains: 1; bounding box: 43×39×30 Å